Protein AF-C0NQ07-F1 (afdb_monomer_lite)

Structure (mmCIF, N/CA/C/O backbone):
data_AF-C0NQ07-F1
#
_entry.id   AF-C0NQ07-F1
#
loop_
_atom_site.group_PDB
_atom_site.id
_atom_site.type_symbol
_atom_site.label_atom_id
_atom_site.label_alt_id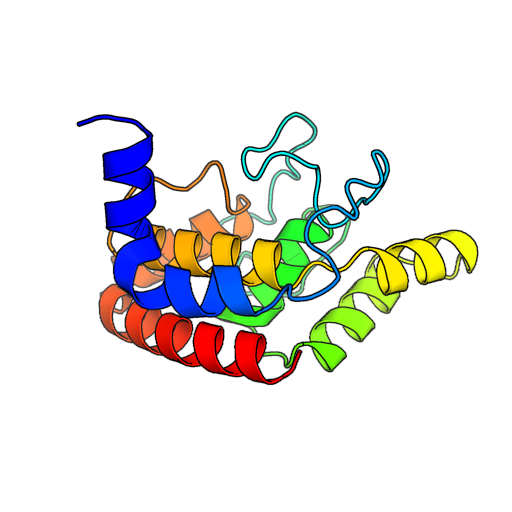
_atom_site.label_comp_id
_atom_site.label_asym_id
_atom_site.label_entity_id
_atom_site.label_seq_id
_atom_site.pdbx_PDB_ins_code
_atom_site.Cartn_x
_atom_site.Cartn_y
_atom_site.Cartn_z
_atom_site.occupancy
_atom_site.B_iso_or_equiv
_atom_site.auth_seq_id
_atom_site.auth_comp_id
_atom_site.auth_asym_id
_atom_site.auth_atom_id
_atom_site.pdbx_PDB_model_num
ATOM 1 N N . MET A 1 1 ? -29.025 13.213 -6.278 1.00 49.84 1 MET A N 1
ATOM 2 C CA . MET A 1 1 ? -27.720 13.885 -6.119 1.00 49.84 1 MET A CA 1
ATOM 3 C C . MET A 1 1 ? -26.945 13.620 -7.400 1.00 49.84 1 MET A C 1
ATOM 5 O O . MET A 1 1 ? -26.936 12.466 -7.817 1.00 49.84 1 MET A O 1
ATOM 9 N N . SER A 1 2 ? -26.457 14.648 -8.099 1.00 62.09 2 SER A N 1
ATOM 10 C CA . SER A 1 2 ? -25.753 14.452 -9.377 1.00 62.09 2 SER A CA 1
ATOM 11 C C . SER A 1 2 ? -24.391 13.778 -9.153 1.00 62.09 2 SER A C 1
ATOM 13 O O . SER A 1 2 ? -23.880 13.781 -8.034 1.00 62.09 2 SER A O 1
ATOM 15 N N . PHE A 1 3 ? -23.792 13.201 -10.202 1.00 47.41 3 PHE A N 1
ATOM 16 C CA . PHE A 1 3 ? -22.423 12.667 -10.134 1.00 47.41 3 PHE A CA 1
ATOM 17 C C . PHE A 1 3 ? -21.441 13.719 -9.605 1.00 47.41 3 PHE A C 1
ATOM 19 O O . PHE A 1 3 ? -20.621 13.414 -8.749 1.00 47.41 3 PHE A O 1
ATOM 26 N N . VAL A 1 4 ? -21.583 14.969 -10.061 1.00 49.00 4 VAL A N 1
ATOM 27 C CA . VAL A 1 4 ? -20.755 16.095 -9.615 1.00 49.00 4 VAL A CA 1
ATOM 28 C C . VAL A 1 4 ? -20.974 16.377 -8.132 1.00 49.00 4 VAL A C 1
ATOM 30 O O . VAL A 1 4 ? -20.005 16.563 -7.411 1.00 49.00 4 VAL A O 1
ATOM 33 N N . ASP A 1 5 ? -22.215 16.335 -7.645 1.00 52.00 5 ASP A N 1
ATOM 34 C CA . ASP A 1 5 ? -22.492 16.544 -6.220 1.00 52.00 5 ASP A CA 1
ATOM 35 C C . ASP A 1 5 ? -21.897 15.425 -5.355 1.00 52.00 5 ASP A C 1
ATOM 37 O O . ASP A 1 5 ? -21.324 15.710 -4.313 1.00 52.00 5 ASP A O 1
ATOM 41 N N . GLN A 1 6 ? -21.988 14.159 -5.780 1.00 55.75 6 GLN A N 1
ATOM 42 C CA . GLN A 1 6 ? -21.359 13.036 -5.066 1.00 55.75 6 GLN A CA 1
ATOM 43 C C . GLN A 1 6 ? -19.828 13.104 -5.114 1.00 55.75 6 GLN A C 1
ATOM 45 O O . GLN A 1 6 ? -19.159 12.781 -4.133 1.00 55.75 6 GLN A O 1
ATOM 50 N N . PHE A 1 7 ? -19.276 13.529 -6.250 1.00 54.72 7 PHE A N 1
ATOM 51 C CA . PHE A 1 7 ? -17.847 13.726 -6.451 1.00 54.72 7 PHE A CA 1
ATOM 52 C C . PHE A 1 7 ? -17.316 14.851 -5.551 1.00 54.72 7 PHE A C 1
ATOM 54 O O . PHE A 1 7 ? -16.393 14.637 -4.771 1.00 54.72 7 PHE A O 1
ATOM 61 N N . MET A 1 8 ? -17.955 16.023 -5.576 1.00 61.88 8 MET A N 1
ATOM 62 C CA . MET A 1 8 ? -17.579 17.171 -4.748 1.00 61.88 8 MET A CA 1
ATOM 63 C C . MET A 1 8 ? -17.858 16.934 -3.260 1.00 61.88 8 MET A C 1
ATOM 65 O O . MET A 1 8 ? -17.096 17.409 -2.425 1.00 61.88 8 MET A O 1
ATOM 69 N N . ALA A 1 9 ? -18.912 16.191 -2.904 1.00 61.22 9 ALA A N 1
ATOM 70 C CA . ALA A 1 9 ? -19.184 15.824 -1.513 1.00 61.22 9 ALA A CA 1
ATOM 71 C C . ALA A 1 9 ? -18.118 14.881 -0.944 1.00 61.22 9 ALA A C 1
ATOM 73 O O . ALA A 1 9 ? -17.776 14.998 0.229 1.00 61.22 9 ALA A O 1
ATOM 74 N N . SER A 1 10 ? -17.591 13.975 -1.770 1.00 60.81 10 SER A N 1
ATOM 75 C CA . SER A 1 10 ? -16.511 13.074 -1.374 1.00 60.81 10 SER A CA 1
ATOM 76 C C . SER A 1 10 ? -15.205 13.842 -1.226 1.00 60.81 10 SER A C 1
ATOM 78 O O . SER A 1 10 ? -14.686 13.933 -0.120 1.00 60.81 10 SER A O 1
ATOM 80 N N . TYR A 1 11 ? -14.717 14.500 -2.279 1.00 66.88 11 TYR A N 1
ATOM 81 C CA . TYR A 1 11 ? -13.394 15.126 -2.244 1.00 66.88 11 TYR A CA 1
ATOM 82 C C . TYR A 1 11 ? -13.364 16.515 -1.604 1.00 66.88 11 TYR A C 1
ATOM 84 O O . TYR A 1 11 ? -12.280 17.052 -1.455 1.00 66.88 11 TYR A O 1
ATOM 92 N N . GLY A 1 12 ? -14.491 17.130 -1.232 1.00 61.41 12 GLY A N 1
ATOM 93 C CA . GLY A 1 12 ? -14.618 18.581 -1.011 1.00 61.41 12 GLY A CA 1
ATOM 94 C C . GLY A 1 12 ? -13.482 19.282 -0.250 1.00 61.41 12 GLY A C 1
ATOM 95 O O . GLY A 1 12 ? -13.062 20.358 -0.669 1.00 61.41 12 GLY A O 1
ATOM 96 N N . ARG A 1 13 ? -12.936 18.678 0.819 1.00 64.75 13 ARG A N 1
ATOM 97 C CA . ARG A 1 13 ? -11.766 19.224 1.542 1.00 64.75 13 ARG A CA 1
ATOM 98 C C . ARG A 1 13 ? -10.425 18.949 0.861 1.00 64.75 13 ARG A C 1
ATOM 100 O O . ARG A 1 13 ? -9.560 19.815 0.860 1.00 64.75 13 ARG A O 1
ATOM 107 N N . ALA A 1 14 ? -10.244 17.765 0.289 1.00 68.19 14 ALA A N 1
ATOM 108 C CA . ALA A 1 14 ? -9.026 17.410 -0.426 1.00 68.19 14 ALA A CA 1
ATOM 109 C C . ALA A 1 14 ? -8.988 17.956 -1.855 1.00 68.19 14 ALA A C 1
ATOM 111 O O . ALA A 1 14 ? -7.908 18.046 -2.420 1.00 68.19 14 ALA A O 1
ATOM 112 N N . TRP A 1 15 ? -10.123 18.343 -2.445 1.00 68.38 15 TRP A N 1
ATOM 113 C CA . TRP A 1 15 ? -10.218 18.676 -3.863 1.00 68.38 15 TRP A CA 1
ATOM 114 C C . TRP A 1 15 ? -9.288 19.818 -4.240 1.00 68.38 15 TRP A C 1
ATOM 116 O O . TRP A 1 15 ? -8.593 19.689 -5.232 1.00 68.38 15 TRP A O 1
ATOM 126 N N . SER A 1 16 ? -9.197 20.881 -3.434 1.00 65.56 16 SER A N 1
ATOM 127 C CA . SER A 1 16 ? -8.264 21.983 -3.701 1.00 65.56 16 SER A CA 1
ATOM 128 C C . SER A 1 16 ? -6.804 21.529 -3.714 1.00 65.56 16 SER A C 1
ATOM 130 O O . SER A 1 16 ? -6.025 22.010 -4.533 1.00 65.56 16 SER A O 1
ATOM 132 N N . HIS A 1 17 ? -6.440 20.585 -2.842 1.00 64.88 17 HIS A N 1
ATOM 133 C CA . HIS A 1 17 ? -5.096 20.012 -2.788 1.00 64.88 17 HIS A CA 1
ATOM 134 C C . HIS A 1 17 ? -4.857 19.042 -3.951 1.00 64.88 17 HIS A C 1
ATOM 136 O O . HIS A 1 17 ? -3.831 19.117 -4.611 1.00 64.88 17 HIS A O 1
ATOM 142 N N . ILE A 1 18 ? -5.829 18.181 -4.257 1.00 65.19 18 ILE A N 1
ATOM 143 C CA . ILE A 1 18 ? -5.775 17.211 -5.356 1.00 65.19 18 ILE A CA 1
ATOM 144 C C . ILE A 1 18 ? -5.728 17.934 -6.709 1.00 65.19 18 ILE A C 1
ATOM 146 O O . ILE A 1 18 ? -4.949 17.558 -7.577 1.00 65.19 18 ILE A O 1
ATOM 150 N N . SER A 1 19 ? -6.540 18.975 -6.905 1.00 63.03 19 SER A N 1
ATOM 151 C CA . SER A 1 19 ? -6.596 19.732 -8.157 1.00 63.03 19 SER A CA 1
ATOM 152 C C . SER A 1 19 ? -5.378 20.627 -8.370 1.00 63.03 19 SER A C 1
ATOM 154 O O . SER A 1 19 ? -5.070 20.927 -9.516 1.00 63.03 19 SER A O 1
ATOM 156 N N . GLY A 1 20 ? -4.725 21.071 -7.289 1.00 57.03 20 GLY A N 1
ATOM 157 C CA . GLY A 1 20 ? -3.513 21.898 -7.341 1.00 57.03 20 GLY A CA 1
ATOM 158 C C . GLY A 1 20 ? -2.204 21.103 -7.366 1.00 57.03 20 GLY A C 1
ATOM 159 O O . GLY A 1 20 ? -1.168 21.661 -7.695 1.00 57.03 20 GLY A O 1
ATOM 160 N N . ALA A 1 21 ? -2.232 19.805 -7.046 1.00 58.53 21 ALA A N 1
ATOM 161 C CA . ALA A 1 21 ? -1.035 18.959 -7.063 1.00 58.53 21 ALA A CA 1
ATOM 162 C C . ALA A 1 21 ? -0.505 18.681 -8.485 1.00 58.53 21 ALA A C 1
ATOM 164 O O . ALA A 1 21 ? 0.639 18.271 -8.642 1.00 58.53 21 ALA A O 1
ATOM 165 N N . ASP A 1 22 ? -1.315 18.925 -9.522 1.00 53.78 22 ASP A N 1
ATOM 166 C CA . ASP A 1 22 ? -0.946 18.738 -10.928 1.00 53.78 22 ASP A CA 1
ATOM 167 C C . ASP A 1 22 ? -0.970 20.073 -11.698 1.00 53.78 22 ASP A C 1
ATOM 169 O O . ASP A 1 22 ? -1.694 20.234 -12.680 1.00 53.78 22 ASP A O 1
ATOM 173 N N . ASP A 1 23 ? -0.110 21.025 -11.324 1.00 48.31 23 ASP A N 1
ATOM 174 C CA . ASP A 1 23 ? 0.113 22.231 -12.141 1.00 48.31 23 ASP A CA 1
ATOM 175 C C . ASP A 1 23 ? 0.806 21.917 -13.492 1.00 48.31 23 ASP A C 1
ATOM 177 O O . ASP A 1 23 ? 0.900 22.793 -14.354 1.00 48.31 23 ASP A O 1
ATOM 181 N N . GLN A 1 24 ? 1.266 20.672 -13.733 1.00 44.97 24 GLN A N 1
ATOM 182 C CA . GLN A 1 24 ? 1.920 20.264 -14.995 1.00 44.97 24 GLN A CA 1
ATOM 183 C C . GLN A 1 24 ? 1.650 18.822 -15.497 1.00 44.97 24 GLN A C 1
ATOM 185 O O . GLN A 1 24 ? 2.177 18.460 -16.548 1.00 44.97 24 GLN A O 1
ATOM 190 N N . ASN A 1 25 ? 0.828 17.995 -14.831 1.00 45.59 25 ASN A N 1
ATOM 191 C CA . ASN A 1 25 ? 0.709 16.554 -15.159 1.00 45.59 25 ASN A CA 1
ATOM 192 C C . ASN A 1 25 ? -0.716 16.020 -15.396 1.00 45.59 25 ASN A C 1
ATOM 194 O O . ASN A 1 25 ? -0.895 14.817 -15.607 1.00 45.59 25 ASN A O 1
ATOM 198 N N . SER A 1 26 ? -1.707 16.910 -15.491 1.00 35.72 26 SER A N 1
ATOM 199 C CA . SER A 1 26 ? -3.147 16.604 -15.580 1.00 35.72 26 SER A CA 1
ATOM 200 C C . SER A 1 26 ? -3.589 15.679 -16.729 1.00 35.72 26 SER A C 1
ATOM 202 O O . SER A 1 26 ? -4.740 15.247 -16.758 1.00 35.72 26 SER A O 1
ATOM 204 N N . MET A 1 27 ? -2.702 15.318 -17.662 1.00 33.38 27 MET A N 1
ATOM 205 C CA . MET A 1 27 ? -2.952 14.292 -18.674 1.00 33.38 27 MET A CA 1
ATOM 206 C C . MET A 1 27 ? -1.680 13.571 -19.153 1.00 33.38 27 MET A C 1
ATOM 208 O O . MET A 1 27 ? -1.505 13.383 -20.358 1.00 33.38 27 MET A O 1
ATOM 212 N N . ARG A 1 28 ? -0.873 12.973 -18.266 1.00 37.50 28 ARG A N 1
ATOM 213 C CA . ARG A 1 28 ? -0.280 11.673 -18.656 1.00 37.50 28 ARG A CA 1
ATOM 214 C C . ARG A 1 28 ? -1.366 10.592 -18.605 1.00 37.50 28 ARG A C 1
ATOM 216 O O . ARG A 1 28 ? -1.233 9.571 -17.945 1.00 37.50 28 ARG A O 1
ATOM 223 N N . ARG A 1 29 ? -2.430 10.787 -19.400 1.00 41.38 29 ARG A N 1
ATOM 224 C CA . ARG A 1 29 ? -3.137 9.677 -20.043 1.00 41.38 29 ARG A CA 1
ATOM 225 C C . ARG A 1 29 ? -2.155 9.082 -21.045 1.00 41.38 29 ARG A C 1
ATOM 227 O O . ARG A 1 29 ? -2.333 9.229 -22.248 1.00 41.38 29 ARG A O 1
ATOM 234 N N . ILE A 1 30 ? -1.083 8.467 -20.559 1.00 39.97 30 ILE A N 1
ATOM 235 C CA . ILE A 1 30 ? -0.442 7.438 -21.355 1.00 39.97 30 ILE A CA 1
ATOM 236 C C . ILE A 1 30 ? -1.495 6.329 -21.344 1.00 39.97 30 ILE A C 1
ATOM 238 O O . ILE A 1 30 ? -1.845 5.868 -20.254 1.00 39.97 30 ILE A O 1
ATOM 242 N N . PRO A 1 31 ? -2.070 5.941 -22.496 1.00 42.72 31 PRO A N 1
ATOM 243 C CA . PRO A 1 31 ? -3.049 4.853 -22.564 1.00 42.72 31 PRO A CA 1
ATOM 244 C C . PRO A 1 31 ? -2.527 3.534 -21.961 1.00 42.72 31 PRO A C 1
ATOM 246 O O . PRO A 1 31 ? -3.297 2.602 -21.767 1.00 42.72 31 PRO A O 1
ATOM 249 N N . GLU A 1 32 ? -1.229 3.493 -21.653 1.00 49.06 32 GLU A N 1
ATOM 250 C CA . GLU A 1 32 ? -0.411 2.348 -21.281 1.00 49.06 32 GLU A CA 1
ATOM 251 C C . GLU A 1 32 ? 0.231 2.494 -19.880 1.00 49.06 32 GLU A C 1
ATOM 253 O O . GLU A 1 32 ? 1.149 1.748 -19.562 1.00 49.06 32 GLU A O 1
ATOM 258 N N . SER A 1 33 ? -0.191 3.441 -19.021 1.00 51.81 33 SER A N 1
ATOM 259 C CA . SER A 1 33 ? 0.306 3.438 -17.629 1.00 51.81 33 SER A CA 1
ATOM 260 C C . SER A 1 33 ? -0.333 2.294 -16.843 1.00 51.81 33 SER A C 1
ATOM 262 O O . SER A 1 33 ? -1.496 2.378 -16.439 1.00 51.81 33 SER A O 1
ATOM 264 N N . ASP A 1 34 ? 0.455 1.255 -16.567 1.00 53.97 34 ASP A N 1
ATOM 265 C CA . ASP A 1 34 ? 0.054 0.116 -15.729 1.00 53.97 34 ASP A CA 1
ATOM 266 C C . ASP A 1 34 ? -0.299 0.527 -14.287 1.00 53.97 34 ASP A C 1
ATOM 268 O O . ASP A 1 34 ? -0.985 -0.206 -13.570 1.00 53.97 34 ASP A O 1
ATOM 272 N N . ILE A 1 35 ? 0.149 1.709 -13.843 1.00 59.41 35 ILE A N 1
ATOM 273 C CA . ILE A 1 35 ? -0.088 2.193 -12.478 1.00 59.41 35 ILE A CA 1
ATOM 274 C C . ILE A 1 35 ? -1.431 2.899 -12.356 1.00 59.41 35 ILE A C 1
ATOM 276 O O . ILE A 1 35 ? -2.125 2.691 -11.366 1.00 59.41 35 ILE A O 1
ATOM 280 N N . PHE A 1 36 ? -1.837 3.713 -13.328 1.00 58.56 36 PHE A N 1
ATOM 281 C CA . PHE A 1 36 ? -3.109 4.433 -13.263 1.00 58.56 36 PHE A CA 1
ATOM 282 C C . PHE A 1 36 ? -3.805 4.404 -14.623 1.00 58.56 36 PHE A C 1
ATOM 284 O O . PHE A 1 36 ? -3.561 5.289 -15.447 1.00 58.56 36 PHE A O 1
ATOM 291 N N . PRO A 1 37 ? -4.708 3.433 -14.871 1.00 48.66 37 PRO A N 1
ATOM 292 C CA . PRO A 1 37 ? -5.576 3.518 -16.034 1.00 48.66 37 PRO A CA 1
ATOM 293 C C . PRO A 1 37 ? -6.386 4.818 -15.955 1.00 48.66 37 PRO A C 1
ATOM 295 O O . PRO A 1 37 ? -6.772 5.260 -14.872 1.00 48.66 37 PRO A O 1
ATOM 298 N N . ALA A 1 38 ? -6.680 5.428 -17.108 1.00 45.28 38 ALA A N 1
ATOM 299 C CA . ALA A 1 38 ? -7.340 6.738 -17.227 1.00 45.28 38 ALA A CA 1
ATOM 300 C C . ALA A 1 38 ? -8.726 6.845 -16.545 1.00 45.28 38 ALA A C 1
ATOM 302 O O . ALA A 1 38 ? -9.344 7.910 -16.554 1.00 45.28 38 ALA A O 1
ATOM 303 N N . THR A 1 39 ? -9.227 5.746 -15.982 1.00 46.47 39 THR A N 1
ATOM 304 C CA . THR A 1 39 ? -10.474 5.660 -15.232 1.00 46.47 39 THR A CA 1
ATOM 305 C C . THR A 1 39 ? -10.154 5.161 -13.819 1.00 46.47 39 THR A C 1
ATOM 307 O O . THR A 1 39 ? -9.623 4.067 -13.663 1.00 46.47 39 THR A O 1
ATOM 310 N N . ILE A 1 40 ? -10.505 5.945 -12.787 1.00 49.25 40 ILE A N 1
ATOM 311 C CA . ILE A 1 40 ? -10.392 5.552 -11.359 1.00 49.25 40 ILE A CA 1
ATOM 312 C C . ILE A 1 40 ? -11.186 4.260 -11.080 1.00 49.25 40 ILE A C 1
ATOM 314 O O . ILE A 1 40 ? -10.862 3.477 -10.191 1.00 49.25 40 ILE A O 1
ATOM 318 N N . ILE A 1 41 ? -12.219 4.014 -11.887 1.00 45.66 41 ILE A N 1
ATOM 319 C CA . ILE A 1 41 ? -12.999 2.781 -11.897 1.00 45.66 41 ILE A CA 1
ATOM 320 C C . ILE A 1 41 ? -12.241 1.729 -12.705 1.00 45.66 41 ILE A C 1
ATOM 322 O O . ILE A 1 41 ? -11.985 1.918 -13.897 1.00 45.66 41 ILE A O 1
ATOM 326 N N . ARG A 1 42 ? -11.940 0.594 -12.066 1.00 49.47 42 ARG A N 1
ATOM 327 C CA . ARG A 1 42 ? -11.360 -0.571 -12.740 1.00 49.47 42 ARG A CA 1
ATOM 328 C C . ARG A 1 42 ? -12.196 -0.992 -13.944 1.00 49.47 42 ARG A C 1
ATOM 330 O O . ARG A 1 42 ? -13.339 -1.421 -13.796 1.00 49.47 42 ARG A O 1
ATOM 337 N N . LEU A 1 43 ? -11.574 -0.980 -15.113 1.00 39.09 43 LEU A N 1
ATOM 338 C CA . LEU A 1 43 ? -12.009 -1.754 -16.267 1.00 39.09 43 LEU A CA 1
ATOM 339 C C . LEU A 1 43 ? -10.955 -2.849 -16.494 1.00 39.09 43 LEU A C 1
ATOM 341 O O . LEU A 1 43 ? -9.868 -2.551 -16.970 1.00 39.09 43 LEU A O 1
ATOM 345 N N . GLY A 1 44 ? -11.267 -4.103 -16.143 1.00 37.84 44 GLY A N 1
ATOM 346 C CA . GLY A 1 44 ? -10.426 -5.272 -16.454 1.00 37.84 44 GLY A CA 1
ATOM 347 C C . GLY A 1 44 ? -9.425 -5.708 -15.367 1.00 37.84 44 GLY A C 1
ATOM 348 O O . GLY A 1 44 ? -8.943 -4.904 -14.576 1.00 37.84 44 GLY A O 1
ATOM 349 N N . THR A 1 45 ? -9.186 -7.028 -15.314 1.00 48.12 45 THR A N 1
ATOM 350 C CA . THR A 1 45 ? -8.189 -7.770 -14.502 1.00 48.12 45 THR A CA 1
ATOM 351 C C . THR A 1 45 ? -7.986 -7.278 -13.067 1.00 48.12 45 THR A C 1
ATOM 353 O O . THR A 1 45 ? -6.921 -6.802 -12.674 1.00 48.12 45 THR A O 1
ATOM 356 N N . THR A 1 46 ? -9.012 -7.436 -12.233 1.00 53.38 46 THR A N 1
ATOM 357 C CA . THR A 1 46 ? -8.833 -7.350 -10.782 1.00 53.38 46 THR A CA 1
ATOM 358 C C . THR A 1 46 ? -7.995 -8.538 -10.326 1.00 53.38 46 THR A C 1
ATOM 360 O O . THR A 1 46 ? -8.448 -9.675 -10.449 1.00 53.38 46 THR A O 1
ATOM 363 N N . ALA A 1 47 ? -6.805 -8.284 -9.783 1.00 68.25 47 ALA A N 1
ATOM 364 C CA . ALA A 1 47 ? -6.114 -9.288 -8.985 1.00 68.25 47 ALA A CA 1
ATOM 365 C C . ALA A 1 47 ? -7.074 -9.780 -7.887 1.00 68.25 47 ALA A C 1
ATOM 367 O O . ALA A 1 47 ? -7.871 -8.983 -7.391 1.00 68.25 47 ALA A O 1
ATOM 368 N N . GLU A 1 48 ? -7.061 -11.069 -7.548 1.00 79.69 48 GLU A N 1
ATOM 369 C CA . GLU A 1 48 ? -8.043 -11.663 -6.619 1.00 79.69 48 GLU A CA 1
ATOM 370 C C . GLU A 1 48 ? -7.872 -11.164 -5.176 1.00 79.69 48 GLU A C 1
ATOM 372 O O . GLU A 1 48 ? -8.800 -11.227 -4.367 1.00 79.69 48 GLU A O 1
ATOM 377 N N . GLY A 1 49 ? -6.704 -10.595 -4.871 1.00 86.06 49 GLY A N 1
ATOM 378 C CA . GLY A 1 49 ? -6.281 -10.285 -3.518 1.00 86.06 49 GLY A CA 1
ATOM 379 C C . GLY A 1 49 ? -5.748 -11.527 -2.803 1.00 86.06 49 GLY A C 1
ATOM 380 O O . GLY A 1 49 ? -5.962 -12.659 -3.231 1.00 86.06 49 GLY A O 1
ATOM 381 N N . PRO A 1 50 ? -5.039 -11.339 -1.685 1.00 91.50 50 PRO A N 1
ATOM 382 C CA . PRO A 1 50 ? -4.474 -12.442 -0.910 1.00 91.50 50 PRO A CA 1
ATOM 383 C C . PRO A 1 50 ? -5.506 -13.124 0.015 1.00 91.50 50 PRO A C 1
ATOM 385 O O . PRO A 1 50 ? -5.183 -14.127 0.654 1.00 91.50 50 PRO A O 1
ATOM 388 N N . GLY A 1 51 ? -6.719 -12.566 0.116 1.00 91.94 51 GLY A N 1
ATOM 389 C CA . GLY A 1 51 ? -7.755 -12.940 1.077 1.00 91.94 51 GLY A CA 1
ATOM 390 C C . GLY A 1 51 ? -7.567 -12.315 2.465 1.00 91.94 51 GLY A C 1
ATOM 391 O O . GLY A 1 51 ? -6.474 -11.876 2.833 1.00 91.94 51 GLY A O 1
ATOM 392 N N . VAL A 1 52 ? -8.643 -12.320 3.259 1.00 92.94 52 VAL A N 1
ATOM 393 C CA . VAL A 1 52 ? -8.742 -11.664 4.581 1.00 92.94 52 VAL A CA 1
ATOM 394 C C . VAL A 1 52 ? -7.625 -12.081 5.545 1.00 92.94 52 VAL A C 1
ATOM 396 O O . VAL A 1 52 ? -7.058 -11.240 6.232 1.00 92.94 52 VAL A O 1
ATOM 399 N N . GLU A 1 53 ? -7.239 -13.358 5.568 1.00 93.50 53 GLU A N 1
ATOM 400 C CA . GLU A 1 53 ? -6.198 -13.864 6.480 1.00 93.50 53 GLU A CA 1
ATOM 401 C C . GLU A 1 53 ? -4.792 -13.330 6.163 1.00 93.50 53 GLU A C 1
ATOM 403 O O . GLU A 1 53 ? -3.911 -13.324 7.022 1.00 93.50 53 GLU A O 1
ATOM 408 N N . LYS A 1 54 ? -4.564 -12.889 4.921 1.00 93.75 54 LYS A N 1
ATOM 409 C CA . LYS A 1 54 ? -3.250 -12.477 4.410 1.00 93.75 54 LYS A CA 1
ATOM 410 C C . LYS A 1 54 ? -3.221 -11.022 3.942 1.00 93.75 54 LYS A C 1
ATOM 412 O O . LYS A 1 54 ? -2.174 -10.552 3.500 1.00 93.75 54 LYS A O 1
ATOM 417 N N . CYS A 1 55 ? -4.327 -10.284 4.059 1.00 93.94 55 CYS A N 1
ATOM 418 C CA . CYS A 1 55 ? -4.451 -8.932 3.509 1.00 93.94 55 CYS A CA 1
ATOM 419 C C . CYS A 1 55 ? -3.516 -7.908 4.172 1.00 93.94 55 CYS A C 1
ATOM 421 O O .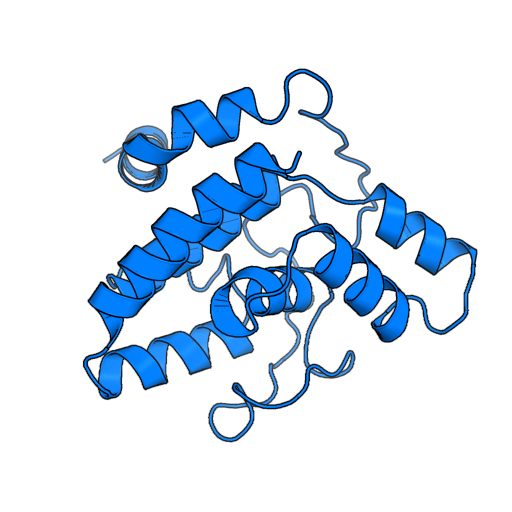 CYS A 1 55 ? -3.122 -6.943 3.520 1.00 93.94 55 CYS A O 1
ATOM 423 N N . ARG A 1 56 ? -3.100 -8.155 5.423 1.00 93.44 56 ARG A N 1
ATOM 424 C CA . ARG A 1 56 ? -2.090 -7.366 6.155 1.00 93.44 56 ARG A CA 1
ATOM 425 C C . ARG A 1 56 ? -0.641 -7.837 5.923 1.00 93.44 56 ARG A C 1
ATOM 427 O O . ARG A 1 56 ? 0.292 -7.208 6.413 1.00 93.44 56 ARG A O 1
ATOM 434 N N . GLY A 1 57 ? -0.445 -8.954 5.220 1.00 92.69 57 GLY A N 1
ATOM 435 C CA . GLY A 1 57 ? 0.873 -9.527 4.935 1.00 92.69 57 GLY A CA 1
ATOM 436 C C . GLY A 1 57 ? 1.584 -8.854 3.760 1.00 92.69 57 GLY A C 1
ATOM 437 O O . GLY A 1 57 ? 1.087 -7.886 3.185 1.00 92.69 57 GLY A O 1
ATOM 438 N N . SER A 1 58 ? 2.735 -9.404 3.369 1.00 92.94 58 SER A N 1
ATOM 439 C CA . SER A 1 58 ? 3.523 -8.906 2.236 1.00 92.94 58 SER A CA 1
ATOM 440 C C . SER A 1 58 ? 2.712 -8.845 0.934 1.00 92.94 58 SER A C 1
ATOM 442 O O . SER A 1 58 ? 1.818 -9.662 0.690 1.00 92.94 58 SER A O 1
ATOM 444 N N . ILE A 1 59 ? 3.035 -7.861 0.096 1.00 93.06 59 ILE A N 1
ATOM 445 C CA . ILE A 1 59 ? 2.473 -7.716 -1.252 1.00 93.06 59 ILE A CA 1
ATOM 446 C C . ILE A 1 59 ? 3.100 -8.754 -2.174 1.00 93.06 59 ILE A C 1
ATOM 448 O O . ILE A 1 59 ? 4.297 -9.027 -2.068 1.00 93.06 59 ILE A O 1
ATOM 452 N N . HIS A 1 60 ? 2.299 -9.314 -3.081 1.00 90.75 60 HIS A N 1
ATOM 453 C CA . HIS A 1 60 ? 2.798 -10.229 -4.099 1.00 90.75 60 HIS A CA 1
ATOM 454 C C . HIS A 1 60 ? 2.165 -9.930 -5.470 1.00 90.75 60 HIS A C 1
ATOM 456 O O . HIS A 1 60 ? 0.935 -9.883 -5.558 1.00 90.75 60 HIS A O 1
ATOM 462 N N . PRO A 1 61 ? 2.955 -9.801 -6.556 1.00 87.75 61 PRO A N 1
ATOM 463 C CA . PRO A 1 61 ? 2.434 -9.482 -7.892 1.00 87.75 61 PRO A CA 1
ATOM 464 C C . PRO A 1 61 ? 1.396 -10.468 -8.451 1.00 87.75 61 PRO A C 1
ATOM 466 O O . PRO A 1 61 ? 0.623 -10.123 -9.336 1.00 87.75 61 PRO A O 1
ATOM 469 N N . SER A 1 62 ? 1.350 -11.707 -7.947 1.00 87.06 62 SER A N 1
ATOM 470 C CA . SER A 1 62 ? 0.333 -12.688 -8.364 1.00 87.06 62 SER A CA 1
ATOM 471 C C . SER A 1 62 ? -1.050 -12.451 -7.746 1.00 87.06 62 SER A C 1
ATOM 473 O O . SER A 1 62 ? -2.022 -13.044 -8.204 1.00 87.06 62 SER A O 1
ATOM 475 N N . THR A 1 63 ? -1.145 -11.661 -6.674 1.00 88.81 63 THR A N 1
ATOM 476 C CA . THR A 1 63 ? -2.396 -11.408 -5.932 1.00 88.81 63 THR A CA 1
ATOM 477 C C . THR A 1 63 ? -2.789 -9.943 -5.899 1.00 88.81 63 THR A C 1
ATOM 479 O O . THR A 1 63 ? -3.939 -9.631 -5.599 1.00 88.81 63 THR A O 1
ATOM 482 N N . ASP A 1 64 ? -1.856 -9.050 -6.208 1.00 88.69 64 ASP A N 1
ATOM 483 C CA . ASP A 1 64 ? -2.019 -7.608 -6.165 1.00 88.69 64 ASP A CA 1
ATOM 484 C C . ASP A 1 64 ? -1.582 -7.031 -7.511 1.00 88.69 64 ASP A C 1
ATOM 486 O O . ASP A 1 64 ? -0.567 -7.448 -8.065 1.00 88.69 64 ASP A O 1
ATOM 490 N N . ASN A 1 65 ? -2.340 -6.075 -8.050 1.00 86.75 65 ASN A N 1
ATOM 491 C CA . ASN A 1 65 ? -1.828 -5.265 -9.151 1.00 86.75 65 ASN A CA 1
ATOM 492 C C . ASN A 1 65 ? -1.012 -4.092 -8.586 1.00 86.75 65 ASN A C 1
ATOM 494 O O . ASN A 1 65 ? -1.183 -3.692 -7.430 1.00 86.75 65 ASN A O 1
ATOM 498 N N . ILE A 1 66 ? -0.139 -3.521 -9.413 1.00 88.00 66 ILE A N 1
ATOM 499 C CA . ILE A 1 66 ? 0.773 -2.449 -9.000 1.00 88.00 66 ILE A CA 1
ATOM 500 C C . ILE A 1 66 ? 0.041 -1.215 -8.459 1.00 88.00 66 ILE A C 1
ATOM 502 O O . ILE A 1 66 ? 0.462 -0.624 -7.467 1.00 88.00 66 ILE A O 1
ATOM 506 N N . SER A 1 67 ? -1.102 -0.873 -9.053 1.00 86.62 67 SER A N 1
ATOM 507 C CA . SER A 1 67 ? -1.938 0.247 -8.628 1.00 86.62 67 SER A CA 1
ATOM 508 C C . SER A 1 67 ? -2.458 0.055 -7.197 1.00 86.62 67 SER A C 1
ATOM 510 O O . SER A 1 67 ? -2.459 0.980 -6.388 1.00 86.62 67 SER A O 1
ATOM 512 N N . ASP A 1 68 ? -2.917 -1.147 -6.855 1.00 88.50 68 ASP A N 1
ATOM 513 C CA . ASP A 1 68 ? -3.403 -1.496 -5.518 1.00 88.50 68 ASP A CA 1
ATOM 514 C C . ASP A 1 68 ? -2.298 -1.610 -4.499 1.00 88.50 68 ASP A C 1
ATOM 516 O O . ASP A 1 68 ? -2.463 -1.163 -3.365 1.00 88.50 68 ASP A O 1
ATOM 520 N N . ALA A 1 69 ? -1.174 -2.182 -4.916 1.00 91.31 69 ALA A N 1
ATOM 521 C CA . ALA A 1 69 ? 0.022 -2.232 -4.105 1.00 91.31 69 ALA A CA 1
ATOM 522 C C . ALA A 1 69 ? 0.463 -0.821 -3.712 1.00 91.31 69 ALA A C 1
ATOM 524 O O . ALA A 1 69 ? 0.657 -0.569 -2.527 1.00 91.31 69 ALA A O 1
ATOM 525 N N . ALA A 1 70 ? 0.528 0.113 -4.666 1.00 91.50 70 ALA A N 1
ATOM 526 C CA . ALA A 1 70 ? 0.889 1.501 -4.400 1.00 91.50 70 ALA A CA 1
ATOM 527 C C . ALA A 1 70 ? -0.046 2.152 -3.370 1.00 91.50 70 ALA A C 1
ATOM 529 O O . ALA A 1 70 ? 0.424 2.715 -2.382 1.00 91.50 70 ALA A O 1
ATOM 530 N N . VAL A 1 71 ? -1.367 2.024 -3.550 1.00 92.12 71 VAL A N 1
ATOM 531 C CA . VAL A 1 71 ? -2.336 2.591 -2.599 1.00 92.12 71 VAL A CA 1
ATOM 532 C C . VAL A 1 71 ? -2.200 1.938 -1.225 1.00 92.12 71 VAL A C 1
ATOM 534 O O . VAL A 1 71 ? -2.123 2.655 -0.237 1.00 92.12 71 VAL A O 1
ATOM 537 N N . TYR A 1 72 ? -2.096 0.609 -1.141 1.00 94.88 72 TYR A N 1
ATOM 538 C CA . TYR A 1 72 ? -1.926 -0.092 0.136 1.00 94.88 72 TYR A CA 1
ATOM 539 C C . TYR A 1 72 ? -0.636 0.316 0.861 1.00 94.88 72 TYR A C 1
ATOM 541 O O . TYR A 1 72 ? -0.647 0.528 2.075 1.00 94.88 72 TYR A O 1
ATOM 549 N N . LEU A 1 73 ? 0.479 0.419 0.130 1.00 95.06 73 LEU A N 1
ATOM 550 C CA . LEU A 1 73 ? 1.774 0.815 0.682 1.00 95.06 73 LEU A CA 1
ATOM 551 C C . LEU A 1 73 ? 1.720 2.229 1.258 1.00 95.06 73 LEU A C 1
ATOM 553 O O . LEU A 1 73 ? 2.225 2.466 2.355 1.00 95.06 73 LEU A O 1
ATOM 557 N N . LEU A 1 74 ? 1.067 3.146 0.545 1.00 93.88 74 LEU A N 1
ATOM 558 C CA . LEU A 1 74 ? 0.880 4.516 0.999 1.00 93.88 74 LEU A CA 1
ATOM 559 C C . LEU A 1 74 ? -0.079 4.591 2.185 1.00 93.88 74 LEU A C 1
ATOM 561 O O . LEU A 1 74 ? 0.212 5.313 3.127 1.00 93.88 74 LEU A O 1
ATOM 565 N N . THR A 1 75 ? -1.199 3.866 2.187 1.00 95.19 75 THR A N 1
ATOM 566 C CA . THR A 1 75 ? -2.211 4.004 3.245 1.00 95.19 75 THR A CA 1
ATOM 567 C C . THR A 1 75 ? -1.877 3.201 4.498 1.00 95.19 75 THR A C 1
ATOM 569 O O . THR A 1 75 ? -1.851 3.764 5.591 1.00 95.19 75 THR A O 1
ATOM 572 N N . PHE A 1 76 ? -1.620 1.899 4.363 1.00 96.25 76 PHE A N 1
ATOM 573 C CA . PHE A 1 76 ? -1.539 0.959 5.490 1.00 96.25 76 PHE A CA 1
ATOM 574 C C . PHE A 1 76 ? -0.115 0.525 5.832 1.00 96.25 76 PHE A C 1
ATOM 576 O O . PHE A 1 76 ? 0.163 0.269 6.997 1.00 96.25 76 PHE A O 1
ATOM 583 N N . ALA A 1 77 ? 0.795 0.444 4.853 1.00 94.62 77 ALA A N 1
ATOM 584 C CA . ALA A 1 77 ? 2.212 0.187 5.151 1.00 94.62 77 ALA A CA 1
ATOM 585 C C . ALA A 1 77 ? 2.985 1.465 5.517 1.00 94.62 77 ALA A C 1
ATOM 587 O O . ALA A 1 77 ? 4.127 1.385 5.968 1.00 94.62 77 ALA A O 1
ATOM 588 N N . GLU A 1 78 ? 2.364 2.629 5.314 1.00 93.88 78 GLU A N 1
ATOM 589 C CA . GLU A 1 78 ? 2.894 3.942 5.670 1.00 93.88 78 GLU A CA 1
ATOM 590 C C . GLU A 1 78 ? 4.231 4.290 4.994 1.00 93.88 78 GLU A C 1
ATOM 592 O O . GLU A 1 78 ? 5.091 4.971 5.562 1.00 93.88 78 GLU A O 1
ATOM 597 N N . TYR A 1 79 ? 4.406 3.882 3.737 1.00 94.31 79 TYR A N 1
ATOM 598 C CA . TYR A 1 79 ? 5.583 4.236 2.938 1.00 94.31 79 TYR A CA 1
ATOM 599 C C . TYR A 1 79 ? 5.472 5.662 2.392 1.00 94.31 79 TYR A C 1
ATOM 601 O O . TYR A 1 79 ? 4.376 6.113 2.066 1.00 94.31 79 TYR A O 1
ATOM 609 N N . SER A 1 80 ? 6.588 6.390 2.293 1.00 91.56 80 SER A N 1
ATOM 610 C CA . SER A 1 80 ? 6.630 7.668 1.559 1.00 91.56 80 SER A CA 1
ATOM 611 C C . SER A 1 80 ? 6.372 7.447 0.067 1.00 91.56 80 SER A C 1
ATOM 613 O O . SER A 1 80 ? 6.423 6.302 -0.405 1.00 91.56 80 SER A O 1
ATOM 615 N N . LEU A 1 81 ? 6.131 8.518 -0.696 1.00 89.31 81 LEU A N 1
ATOM 616 C CA . LEU A 1 81 ? 5.926 8.398 -2.140 1.00 89.31 81 LEU A CA 1
ATOM 617 C C . LEU A 1 81 ? 7.135 7.738 -2.822 1.00 89.31 81 LEU A C 1
ATOM 619 O O . LEU A 1 81 ? 6.970 6.760 -3.548 1.00 89.31 81 LEU A O 1
ATOM 623 N N . GLU A 1 82 ? 8.350 8.196 -2.515 1.00 90.44 82 GLU A N 1
ATOM 624 C CA . GLU A 1 82 ? 9.591 7.640 -3.078 1.00 90.44 82 GLU A CA 1
ATOM 625 C C . GLU A 1 82 ? 9.814 6.173 -2.695 1.00 90.44 82 GLU A C 1
ATOM 627 O O . GLU A 1 82 ? 10.067 5.332 -3.556 1.00 90.44 82 GLU A O 1
ATOM 632 N N . ARG A 1 83 ? 9.616 5.813 -1.421 1.00 94.75 83 ARG A N 1
ATOM 633 C CA . ARG A 1 83 ? 9.747 4.413 -0.993 1.00 94.75 83 ARG A CA 1
ATOM 634 C C . ARG A 1 83 ? 8.700 3.516 -1.658 1.00 94.75 83 ARG A C 1
ATOM 636 O O . ARG A 1 83 ? 8.980 2.359 -1.960 1.00 94.75 83 ARG A O 1
ATOM 643 N N . THR A 1 84 ? 7.494 4.037 -1.878 1.00 93.12 84 THR A N 1
ATOM 644 C CA . THR A 1 84 ? 6.430 3.317 -2.586 1.00 93.12 84 THR A CA 1
ATOM 645 C C . THR A 1 84 ? 6.810 3.086 -4.046 1.00 93.12 84 THR A C 1
ATOM 647 O O . THR A 1 84 ? 6.645 1.967 -4.532 1.00 93.12 84 THR A O 1
ATOM 650 N N . LYS A 1 85 ? 7.356 4.105 -4.727 1.00 91.44 85 LYS A N 1
ATOM 651 C CA . LYS A 1 85 ? 7.880 3.984 -6.095 1.00 91.44 85 LYS A CA 1
ATOM 652 C C . LYS A 1 85 ? 8.929 2.883 -6.177 1.00 91.44 85 LYS A C 1
ATOM 654 O O . LYS A 1 85 ? 8.775 1.972 -6.985 1.00 91.44 85 LYS A O 1
ATOM 659 N N . ASP A 1 86 ? 9.938 2.926 -5.312 1.00 93.38 86 ASP A N 1
ATOM 660 C CA . ASP A 1 86 ? 11.025 1.945 -5.321 1.00 93.38 86 ASP A CA 1
ATOM 661 C C . ASP A 1 86 ? 10.539 0.519 -5.041 1.00 93.38 86 ASP A C 1
ATOM 663 O O . ASP A 1 86 ? 10.954 -0.415 -5.728 1.00 93.38 86 ASP A O 1
ATOM 667 N N . GLU A 1 87 ? 9.616 0.332 -4.092 1.00 94.81 87 GLU A N 1
ATOM 668 C CA . GLU A 1 87 ? 9.055 -0.994 -3.818 1.00 94.81 87 GLU A CA 1
ATOM 669 C C . GLU A 1 87 ? 8.201 -1.500 -4.993 1.00 94.81 87 GLU A C 1
ATOM 671 O O . GLU A 1 87 ? 8.283 -2.673 -5.352 1.00 94.81 87 GLU A O 1
ATOM 676 N N . CYS A 1 88 ? 7.429 -0.628 -5.651 1.00 92.31 88 CYS A N 1
ATOM 677 C CA . CYS A 1 88 ? 6.667 -1.002 -6.844 1.00 92.31 88 CYS A CA 1
ATOM 678 C C . CYS A 1 88 ? 7.587 -1.379 -8.014 1.00 92.31 88 CYS A C 1
ATOM 680 O O . CYS A 1 88 ? 7.337 -2.380 -8.680 1.00 92.31 88 CYS A O 1
ATOM 682 N N . VAL A 1 89 ? 8.671 -0.634 -8.238 1.00 91.69 89 VAL A N 1
ATOM 683 C CA . VAL A 1 89 ? 9.671 -0.975 -9.262 1.00 91.69 89 VAL A CA 1
ATOM 684 C C . VAL A 1 89 ? 10.304 -2.328 -8.954 1.00 91.69 89 VAL A C 1
ATOM 686 O O . VAL A 1 89 ? 10.346 -3.196 -9.817 1.00 91.69 89 VAL A O 1
ATOM 689 N N . LYS A 1 90 ? 10.719 -2.555 -7.708 1.00 94.38 90 LYS A N 1
ATOM 690 C CA . LYS A 1 90 ? 11.318 -3.824 -7.284 1.00 94.38 90 LYS A CA 1
ATOM 691 C C . LYS A 1 90 ? 10.371 -5.019 -7.449 1.00 94.38 90 LYS A C 1
ATOM 693 O O . LYS A 1 90 ? 10.818 -6.092 -7.838 1.00 94.38 90 LYS A O 1
ATOM 698 N N . LEU A 1 91 ? 9.090 -4.861 -7.110 1.00 92.12 91 LEU A N 1
ATOM 699 C CA . LEU A 1 91 ? 8.112 -5.954 -7.147 1.00 92.12 91 LEU A CA 1
ATOM 700 C C . LEU A 1 91 ? 7.607 -6.261 -8.561 1.00 92.12 91 LEU A C 1
ATOM 702 O O . LEU A 1 91 ? 7.379 -7.426 -8.872 1.00 92.12 91 LEU A O 1
ATOM 706 N N . TYR A 1 92 ? 7.398 -5.238 -9.390 1.00 90.31 92 TYR A N 1
ATOM 707 C CA . TYR A 1 92 ? 6.709 -5.373 -10.680 1.00 90.31 92 TYR A CA 1
ATOM 708 C C . TYR A 1 92 ? 7.609 -5.126 -11.894 1.00 90.31 92 TYR A C 1
ATOM 710 O O . TYR A 1 92 ? 7.226 -5.473 -13.009 1.00 90.31 92 TYR A O 1
ATOM 718 N N . GLY A 1 93 ? 8.797 -4.553 -11.695 1.00 88.62 93 GLY A N 1
ATOM 719 C CA . GLY A 1 93 ? 9.795 -4.380 -12.746 1.00 88.62 93 GLY A CA 1
ATOM 720 C C . GLY A 1 93 ? 10.385 -5.701 -13.225 1.00 88.62 93 GLY A C 1
ATOM 721 O O . GLY A 1 93 ? 10.714 -5.823 -14.397 1.00 88.62 93 GLY A O 1
ATOM 722 N N . ASP A 1 94 ? 10.459 -6.713 -12.350 1.00 86.56 94 ASP A N 1
ATOM 723 C CA . ASP A 1 94 ? 10.928 -8.070 -12.685 1.00 86.56 94 ASP A CA 1
ATOM 724 C C . ASP A 1 94 ? 12.346 -8.095 -13.309 1.00 86.56 94 ASP A C 1
ATOM 726 O O . ASP A 1 94 ? 12.691 -8.982 -14.085 1.00 86.56 94 ASP A O 1
ATOM 730 N N . GLY A 1 95 ? 13.174 -7.088 -12.991 1.00 89.06 95 GLY A N 1
ATOM 731 C CA . GLY A 1 95 ? 14.513 -6.897 -13.562 1.00 89.06 95 GLY A CA 1
ATOM 732 C C . GLY A 1 95 ? 14.533 -6.458 -15.033 1.00 89.06 95 GLY A C 1
ATOM 733 O O . GLY A 1 95 ? 15.598 -6.457 -15.651 1.00 89.06 95 GLY A O 1
ATOM 734 N N . ASP A 1 96 ? 13.379 -6.107 -15.599 1.00 90.38 96 ASP A N 1
ATOM 735 C CA . ASP A 1 96 ? 13.225 -5.611 -16.962 1.00 90.38 96 ASP A CA 1
ATOM 736 C C . ASP A 1 96 ? 13.303 -4.076 -16.976 1.00 90.38 96 ASP A C 1
ATOM 738 O O . ASP A 1 96 ? 12.441 -3.386 -16.431 1.00 90.38 96 ASP A O 1
ATOM 742 N N . GLU A 1 97 ? 14.345 -3.530 -17.606 1.00 91.12 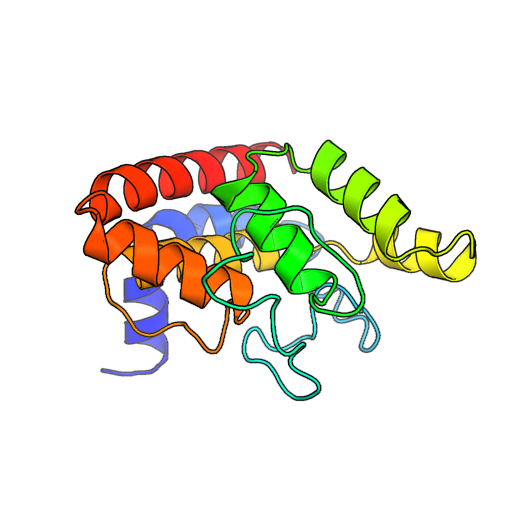97 GLU A N 1
ATOM 743 C CA . GLU A 1 97 ? 14.611 -2.086 -17.630 1.00 91.12 97 GLU A CA 1
ATOM 744 C C . GLU A 1 97 ? 13.471 -1.277 -18.276 1.00 91.12 97 GLU A C 1
ATOM 746 O O . GLU A 1 97 ? 13.182 -0.158 -17.845 1.00 91.12 97 GLU A O 1
ATOM 751 N N . GLU A 1 98 ? 12.790 -1.826 -19.285 1.00 88.00 98 GLU A N 1
ATOM 752 C CA . GLU A 1 98 ? 11.666 -1.157 -19.943 1.00 88.00 98 GLU A CA 1
ATOM 753 C C . GLU A 1 98 ? 10.464 -1.070 -18.994 1.00 88.00 98 GLU A C 1
ATOM 755 O O . GLU A 1 98 ? 9.889 0.012 -18.822 1.00 88.00 98 GLU A O 1
ATOM 760 N N . LYS A 1 99 ? 10.139 -2.167 -18.295 1.00 85.69 99 LYS A N 1
ATOM 761 C CA . LYS A 1 99 ? 9.086 -2.179 -17.266 1.00 85.69 99 LYS A CA 1
ATOM 762 C C . LYS A 1 99 ? 9.419 -1.263 -16.100 1.00 85.69 99 LYS A C 1
ATOM 764 O O . LYS A 1 99 ? 8.570 -0.479 -15.680 1.00 85.69 99 LYS A O 1
ATOM 769 N N . GLU A 1 100 ? 10.641 -1.325 -15.578 1.00 89.69 100 GLU A N 1
ATOM 770 C CA . GLU A 1 100 ? 11.073 -0.463 -14.477 1.00 89.69 100 GLU A CA 1
ATOM 771 C C . GLU A 1 100 ? 10.945 1.020 -14.847 1.00 89.69 10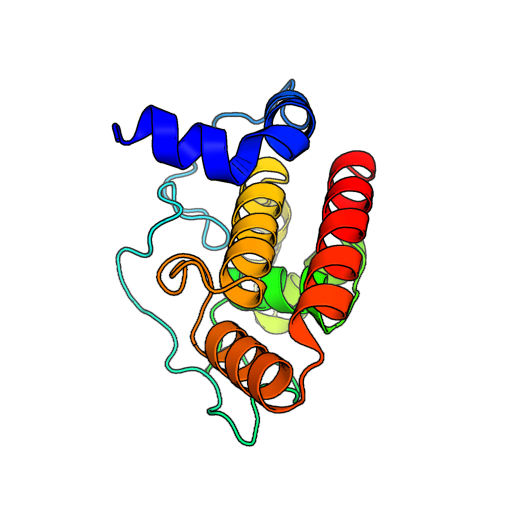0 GLU A C 1
ATOM 773 O O . GLU A 1 100 ? 10.402 1.811 -14.070 1.00 89.69 100 GLU A O 1
ATOM 778 N N . ASN A 1 101 ? 11.376 1.398 -16.054 1.00 86.00 101 ASN A N 1
ATOM 779 C CA . ASN A 1 101 ? 11.244 2.762 -16.557 1.00 86.00 101 ASN A CA 1
ATOM 780 C C . ASN A 1 101 ? 9.781 3.168 -16.762 1.00 86.00 101 ASN A C 1
ATOM 782 O O . ASN A 1 101 ? 9.412 4.294 -16.418 1.00 86.00 101 ASN A O 1
ATOM 786 N N . SER A 1 102 ? 8.936 2.273 -17.279 1.00 81.50 102 SER A N 1
ATOM 787 C CA . SER A 1 102 ? 7.493 2.514 -17.395 1.00 81.50 102 SER A CA 1
ATOM 788 C C . SER A 1 102 ? 6.872 2.796 -16.023 1.00 81.50 102 SER A C 1
ATOM 790 O O . SER A 1 102 ? 6.219 3.825 -15.826 1.00 81.50 102 SER A O 1
ATOM 792 N N . ILE A 1 103 ? 7.187 1.963 -15.024 1.00 84.62 103 ILE A N 1
ATOM 793 C CA . ILE A 1 103 ? 6.710 2.124 -13.648 1.00 84.62 103 ILE A CA 1
ATOM 794 C C . ILE A 1 103 ? 7.176 3.463 -13.070 1.00 84.62 103 ILE A C 1
ATOM 796 O O . ILE A 1 103 ? 6.360 4.224 -12.558 1.00 84.62 103 ILE A O 1
ATOM 800 N N . ARG A 1 104 ? 8.467 3.803 -13.165 1.00 84.12 104 ARG A N 1
ATOM 801 C CA . ARG A 1 104 ? 8.995 5.073 -12.626 1.00 84.12 104 ARG A CA 1
ATOM 802 C C . ARG A 1 104 ? 8.326 6.301 -13.251 1.00 84.12 104 ARG A C 1
ATOM 804 O O . ARG A 1 104 ? 8.111 7.292 -12.558 1.00 84.12 104 ARG A O 1
ATOM 811 N N . ASN A 1 105 ? 7.952 6.225 -14.527 1.00 80.56 105 ASN A N 1
ATOM 812 C CA . ASN A 1 105 ? 7.356 7.335 -15.275 1.00 80.56 105 ASN A CA 1
ATOM 813 C C . ASN A 1 105 ? 5.817 7.394 -15.228 1.00 80.56 105 ASN A C 1
ATOM 815 O O . ASN A 1 105 ? 5.244 8.389 -15.685 1.00 80.56 105 ASN A O 1
ATOM 819 N N . GLY A 1 106 ? 5.158 6.354 -14.704 1.00 77.88 106 GLY A N 1
ATOM 820 C CA . GLY A 1 106 ? 3.701 6.175 -14.733 1.00 77.88 106 GLY A CA 1
ATOM 821 C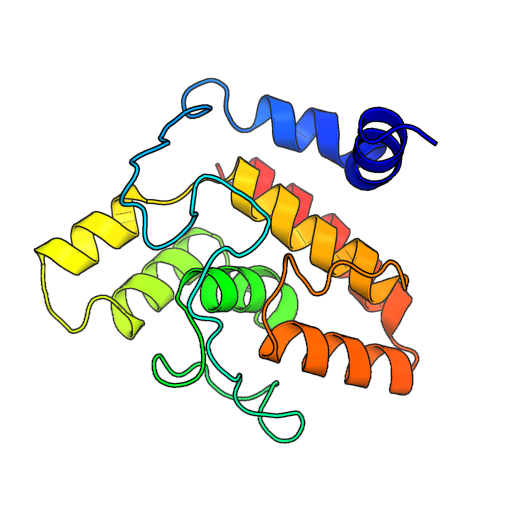 C . GLY A 1 106 ? 2.923 6.772 -13.554 1.00 77.88 106 GLY A C 1
ATOM 822 O O . GLY A 1 106 ? 1.706 6.589 -13.477 1.00 77.88 106 GLY A O 1
ATOM 823 N N . TRP A 1 107 ? 3.591 7.461 -12.625 1.00 78.56 107 TRP A N 1
ATOM 824 C CA . TRP A 1 107 ? 2.982 7.983 -11.396 1.00 78.56 107 TRP A CA 1
ATOM 825 C C . TRP A 1 107 ? 2.158 9.253 -11.644 1.00 78.56 107 TRP A C 1
ATOM 827 O O . TRP A 1 107 ? 2.630 10.194 -12.275 1.00 78.56 107 TRP A O 1
ATOM 837 N N . SER A 1 108 ? 0.951 9.302 -11.072 1.00 78.75 108 SER A N 1
ATOM 838 C CA . SER A 1 108 ? 0.137 10.517 -10.954 1.00 78.75 108 SER A CA 1
ATOM 839 C C . SER A 1 108 ? -0.232 10.723 -9.491 1.00 78.75 108 SER A C 1
ATOM 841 O O . SER A 1 108 ? -0.942 9.916 -8.887 1.00 78.75 108 SER A O 1
ATOM 843 N N . VAL A 1 109 ? 0.258 11.820 -8.922 1.00 79.19 109 VAL A N 1
ATOM 844 C CA . VAL A 1 109 ? 0.018 12.182 -7.521 1.00 79.19 109 VAL A CA 1
ATOM 845 C C . VAL A 1 109 ? -1.455 12.511 -7.304 1.00 79.19 109 VAL A C 1
ATOM 847 O O . VAL A 1 109 ? -2.040 12.085 -6.309 1.00 79.19 109 VAL A O 1
ATOM 850 N N . GLN A 1 110 ? -2.090 13.162 -8.280 1.00 74.88 110 GLN A N 1
ATOM 851 C CA . GLN A 1 110 ? -3.527 13.409 -8.271 1.00 74.88 110 GLN A CA 1
ATOM 852 C C . GLN A 1 110 ? -4.329 12.102 -8.161 1.00 74.88 110 GLN A C 1
ATOM 854 O O . GLN A 1 110 ? -5.203 11.977 -7.300 1.00 74.88 110 GLN A O 1
ATOM 859 N N . MET A 1 111 ? -4.021 11.104 -8.999 1.00 79.31 111 MET A N 1
ATOM 860 C CA . MET A 1 111 ? -4.714 9.809 -8.986 1.00 79.31 111 MET A CA 1
ATOM 861 C C . MET A 1 111 ? -4.496 9.049 -7.678 1.00 79.31 111 MET A C 1
ATOM 863 O O . MET A 1 111 ? -5.429 8.437 -7.158 1.00 79.31 111 MET A O 1
ATOM 867 N N . ILE A 1 112 ? -3.290 9.126 -7.116 1.00 83.94 112 ILE A N 1
ATOM 868 C CA . ILE A 1 112 ? -2.977 8.565 -5.799 1.00 83.94 112 ILE A CA 1
ATOM 869 C C . ILE A 1 112 ? -3.824 9.220 -4.720 1.00 83.94 112 ILE A C 1
ATOM 871 O O . ILE A 1 112 ? -4.497 8.509 -3.977 1.00 83.94 112 ILE A O 1
ATOM 875 N N . GLY A 1 113 ? -3.835 10.553 -4.663 1.00 84.88 113 GLY A N 1
ATOM 876 C CA . GLY A 1 113 ? -4.615 11.303 -3.684 1.00 84.88 113 GLY A CA 1
ATOM 877 C C . GLY A 1 113 ? -6.099 10.948 -3.749 1.00 84.88 113 GLY A C 1
ATOM 878 O O . GLY A 1 113 ? -6.704 10.661 -2.718 1.00 84.88 113 GLY A O 1
ATOM 879 N N . MET A 1 114 ? -6.668 10.861 -4.957 1.00 83.75 114 MET A N 1
ATOM 880 C CA . MET A 1 114 ? -8.063 10.446 -5.148 1.00 83.75 114 MET A CA 1
ATOM 881 C C . MET A 1 114 ? -8.322 9.015 -4.665 1.00 83.75 114 MET A C 1
ATOM 883 O O . MET A 1 114 ? -9.291 8.780 -3.947 1.00 83.75 114 MET A O 1
ATOM 887 N N . ARG A 1 115 ? -7.455 8.052 -5.002 1.00 87.75 115 ARG A N 1
ATOM 888 C CA . ARG A 1 115 ? -7.650 6.651 -4.590 1.00 87.75 115 ARG A CA 1
ATOM 889 C C . ARG A 1 115 ? -7.421 6.435 -3.098 1.00 87.75 115 ARG A C 1
ATOM 891 O O . ARG A 1 115 ? -8.133 5.645 -2.488 1.00 87.75 115 ARG A O 1
ATOM 898 N N . MET A 1 116 ? -6.470 7.141 -2.490 1.00 91.31 116 MET A N 1
ATOM 899 C CA . MET A 1 116 ? -6.301 7.147 -1.035 1.00 91.31 116 MET A CA 1
ATOM 900 C C . MET A 1 116 ? -7.523 7.758 -0.344 1.00 91.31 116 MET A C 1
ATOM 902 O O . MET A 1 116 ? -7.963 7.252 0.684 1.00 91.31 116 MET A O 1
ATOM 906 N N . TRP A 1 117 ? -8.113 8.805 -0.918 1.00 90.44 117 TRP A N 1
ATOM 907 C CA . TRP A 1 117 ? -9.339 9.389 -0.386 1.00 90.44 117 TRP A CA 1
ATOM 908 C C . TRP A 1 117 ? -10.528 8.430 -0.490 1.00 90.44 117 TRP A C 1
ATOM 910 O O . TRP A 1 117 ? -11.309 8.302 0.448 1.00 90.44 117 TRP A O 1
ATOM 920 N N . ASP A 1 118 ? -10.617 7.662 -1.574 1.00 90.38 118 ASP A N 1
ATOM 921 C CA . ASP A 1 118 ? -11.612 6.599 -1.684 1.00 90.38 118 ASP A CA 1
ATOM 922 C C . ASP A 1 118 ? -11.453 5.555 -0.561 1.00 90.38 118 ASP A C 1
ATOM 924 O O . ASP A 1 118 ? -12.458 5.073 -0.041 1.00 90.38 118 ASP A O 1
ATOM 928 N N . VAL A 1 119 ? -10.225 5.251 -0.109 1.00 93.88 119 VAL A N 1
ATOM 929 C CA . VAL A 1 119 ? -9.984 4.404 1.082 1.00 93.88 119 VAL A CA 1
ATOM 930 C C . VAL A 1 119 ? -10.551 5.041 2.357 1.00 93.88 119 VAL A C 1
ATOM 932 O O . VAL A 1 119 ? -11.157 4.331 3.161 1.00 93.88 119 VAL A O 1
ATOM 935 N N . VAL A 1 120 ? -10.409 6.360 2.534 1.00 94.94 120 VAL A N 1
ATOM 936 C CA . VAL A 1 120 ? -11.013 7.112 3.654 1.00 94.94 120 VAL A CA 1
ATOM 937 C C . VAL A 1 120 ? -12.541 6.997 3.621 1.00 94.94 120 VAL A C 1
ATOM 939 O O . VAL A 1 120 ? -13.159 6.655 4.632 1.00 94.94 120 VAL A O 1
ATOM 942 N N . ASP A 1 121 ? -13.149 7.209 2.453 1.00 92.50 121 ASP A N 1
ATOM 943 C CA . ASP A 1 121 ? -14.584 7.005 2.210 1.00 92.50 121 ASP A CA 1
ATOM 944 C C . ASP A 1 121 ? -15.010 5.569 2.583 1.00 92.50 121 ASP A C 1
ATOM 946 O O . ASP A 1 121 ? -15.996 5.368 3.299 1.00 92.50 121 ASP A O 1
ATOM 950 N N . GLY A 1 122 ? -14.224 4.569 2.170 1.00 93.44 122 GLY A N 1
ATOM 951 C CA . GLY A 1 122 ? -14.433 3.155 2.486 1.00 93.44 122 GLY A CA 1
ATOM 952 C C . GLY A 1 122 ? -14.397 2.847 3.984 1.00 93.44 122 GLY A C 1
ATOM 953 O O . GLY A 1 122 ? -15.282 2.162 4.507 1.00 93.44 122 GLY A O 1
ATOM 954 N N . LEU A 1 123 ? -13.419 3.402 4.705 1.00 96.19 123 LEU A N 1
ATOM 955 C CA . LEU A 1 123 ? -13.342 3.305 6.166 1.00 96.19 123 LEU A CA 1
ATOM 956 C C . LEU A 1 123 ? -14.564 3.939 6.832 1.00 96.19 123 LEU A C 1
ATOM 958 O O . LEU A 1 123 ? -15.113 3.351 7.764 1.00 96.19 123 LEU A O 1
ATOM 962 N N . ARG A 1 124 ? -15.069 5.056 6.298 1.00 94.31 124 ARG A N 1
ATOM 963 C CA . ARG A 1 124 ? -16.283 5.745 6.774 1.00 94.31 124 ARG A CA 1
ATOM 964 C C . ARG A 1 124 ? -17.595 5.096 6.316 1.00 94.31 124 ARG A C 1
ATOM 966 O O . ARG A 1 124 ? -18.658 5.417 6.838 1.00 94.31 124 ARG A O 1
ATOM 973 N N . GLY A 1 125 ? -17.537 4.086 5.450 1.00 91.88 125 GLY A N 1
ATOM 974 C CA . GLY A 1 125 ? -18.679 3.240 5.075 1.00 91.88 125 GLY A CA 1
ATOM 975 C C . GLY A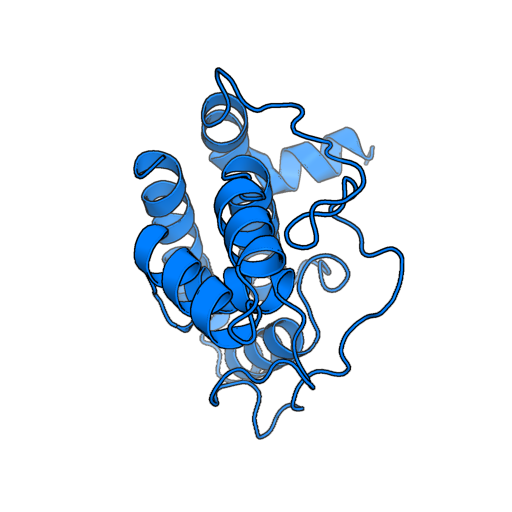 1 125 ? -19.357 3.625 3.770 1.00 91.88 125 GLY A C 1
ATOM 976 O O . GLY A 1 125 ? -20.436 3.112 3.478 1.00 91.88 125 GLY A O 1
ATOM 977 N N . VAL A 1 126 ? -18.732 4.499 2.987 1.00 89.81 126 VAL A N 1
ATOM 978 C CA . VAL A 1 126 ? -19.125 4.767 1.607 1.00 89.81 126 VAL A CA 1
ATOM 979 C C . VAL A 1 126 ? -18.550 3.658 0.731 1.00 89.81 126 VAL A C 1
ATOM 981 O O . VAL A 1 126 ? -17.359 3.362 0.795 1.00 89.81 126 VAL A O 1
ATOM 984 N N . ASP A 1 127 ? -19.380 3.023 -0.097 1.00 84.56 127 ASP A N 1
ATOM 985 C CA . ASP A 1 127 ? -18.887 1.977 -0.993 1.00 84.56 127 ASP A CA 1
ATOM 986 C C . ASP A 1 127 ? -18.060 2.579 -2.135 1.00 84.56 127 ASP A C 1
ATOM 988 O O . ASP A 1 127 ? -18.580 3.133 -3.106 1.00 84.56 127 ASP A O 1
ATOM 992 N N . ARG A 1 128 ? -16.742 2.445 -1.997 1.00 85.69 128 ARG A N 1
ATOM 993 C CA . ARG A 1 128 ? -15.734 2.781 -3.005 1.00 85.69 128 ARG A CA 1
ATOM 994 C C . ARG A 1 128 ? -14.905 1.560 -3.397 1.00 85.69 128 ARG A C 1
ATOM 996 O O . ARG A 1 128 ? -13.807 1.694 -3.933 1.00 85.69 128 ARG A O 1
ATOM 1003 N N . SER A 1 129 ? -15.425 0.354 -3.168 1.00 82.06 129 SER A N 1
ATOM 1004 C CA . SER A 1 129 ? -14.694 -0.900 -3.401 1.00 82.06 129 SER A CA 1
ATOM 1005 C C . SER A 1 129 ? -14.295 -1.143 -4.862 1.00 82.06 129 SER A C 1
ATOM 1007 O O . SER A 1 129 ? -13.420 -1.961 -5.132 1.00 82.06 129 SER A O 1
ATOM 1009 N N . GLY A 1 130 ? -14.890 -0.415 -5.812 1.00 78.50 130 GLY A N 1
ATOM 1010 C CA . GLY A 1 130 ? -14.440 -0.391 -7.206 1.00 78.50 130 GLY A CA 1
ATOM 1011 C C . GLY A 1 130 ? -13.134 0.384 -7.436 1.00 78.50 130 GLY A C 1
ATOM 1012 O O . GLY A 1 130 ? -12.467 0.146 -8.442 1.00 78.50 130 GLY A O 1
ATOM 1013 N N . SER A 1 131 ? -12.760 1.284 -6.522 1.00 80.88 131 SER A N 1
ATOM 1014 C CA . SER A 1 131 ? -11.577 2.147 -6.631 1.00 80.88 131 SER A CA 1
ATOM 1015 C C . SER A 1 131 ? -10.336 1.532 -5.988 1.00 80.88 131 SER A C 1
ATOM 1017 O O . SER A 1 131 ? -9.251 1.592 -6.564 1.00 80.88 131 SER A O 1
ATOM 1019 N N . TYR A 1 132 ? -10.470 0.853 -4.848 1.00 80.69 132 TYR A N 1
ATOM 1020 C CA . TYR A 1 132 ? -9.372 0.163 -4.159 1.00 80.69 132 TYR A CA 1
ATOM 1021 C C . TYR A 1 132 ? -9.533 -1.364 -4.225 1.00 80.69 132 TYR A C 1
ATOM 1023 O O . TYR A 1 132 ? -10.639 -1.890 -4.166 1.00 80.69 132 TYR A O 1
ATOM 1031 N N . GLY A 1 133 ? -8.432 -2.097 -4.405 1.00 83.75 133 GLY A N 1
ATOM 1032 C CA . GLY A 1 133 ? -8.470 -3.539 -4.668 1.00 83.75 133 GLY A CA 1
ATOM 1033 C C . GLY A 1 133 ? -8.962 -4.418 -3.522 1.00 83.75 133 GLY A C 1
ATOM 1034 O O . GLY A 1 133 ? -9.158 -3.945 -2.400 1.00 83.75 133 GLY A O 1
ATOM 1035 N N . PRO A 1 134 ? -9.126 -5.730 -3.778 1.00 89.94 134 PRO A N 1
ATOM 1036 C CA . PRO A 1 134 ? -9.634 -6.682 -2.791 1.00 89.94 134 PRO A CA 1
ATOM 1037 C C . PRO A 1 134 ? -8.818 -6.729 -1.497 1.00 89.94 134 PRO A C 1
ATOM 1039 O O . PRO A 1 134 ? -9.423 -6.782 -0.433 1.00 89.94 134 PRO A O 1
ATOM 1042 N N . ARG A 1 135 ? -7.481 -6.607 -1.550 1.00 93.69 135 ARG A N 1
ATOM 1043 C CA . ARG A 1 135 ? -6.646 -6.487 -0.340 1.00 93.69 135 ARG A CA 1
ATOM 1044 C C . ARG A 1 135 ? -7.103 -5.333 0.549 1.00 93.69 135 ARG A C 1
ATOM 1046 O O . ARG A 1 135 ? -7.307 -5.519 1.742 1.00 93.69 135 ARG A O 1
ATOM 1053 N N . ILE A 1 136 ? -7.249 -4.143 -0.031 1.00 94.62 136 ILE A N 1
ATOM 1054 C CA . ILE A 1 136 ? -7.639 -2.938 0.708 1.00 94.62 136 ILE A CA 1
ATOM 1055 C C . ILE A 1 136 ? -9.065 -3.087 1.241 1.00 94.62 136 ILE A C 1
ATOM 1057 O O . ILE A 1 136 ? -9.321 -2.758 2.395 1.00 94.62 136 ILE A O 1
ATOM 1061 N N . ARG A 1 137 ? -9.979 -3.651 0.444 1.00 93.88 137 ARG A N 1
ATOM 1062 C CA . ARG A 1 137 ? -11.338 -3.971 0.897 1.00 93.88 137 ARG A CA 1
ATOM 1063 C C . ARG A 1 137 ? -11.333 -4.888 2.124 1.00 93.88 137 ARG A C 1
ATOM 1065 O O . ARG A 1 137 ? -12.066 -4.620 3.074 1.00 93.88 137 ARG A O 1
ATOM 1072 N N . ASP A 1 138 ? -10.504 -5.928 2.122 1.00 95.06 138 ASP A N 1
ATOM 1073 C CA . ASP A 1 138 ? -10.381 -6.862 3.243 1.00 95.06 138 ASP A CA 1
ATOM 1074 C C . ASP A 1 138 ? -9.783 -6.178 4.486 1.00 95.06 138 ASP A C 1
ATOM 1076 O O . ASP A 1 138 ? -10.288 -6.361 5.592 1.00 95.06 138 ASP A O 1
ATOM 1080 N N . VAL A 1 139 ? -8.777 -5.313 4.315 1.00 96.81 139 VAL A N 1
ATOM 1081 C CA . VAL A 1 139 ? -8.193 -4.513 5.410 1.00 96.81 139 VAL A CA 1
ATOM 1082 C C . VAL A 1 139 ? -9.226 -3.566 6.022 1.00 96.81 139 VAL A C 1
ATOM 1084 O O . VAL A 1 139 ? -9.375 -3.537 7.242 1.00 96.81 139 VAL A O 1
ATOM 1087 N N . ILE A 1 140 ? -9.974 -2.829 5.193 1.00 96.62 140 ILE A N 1
ATOM 1088 C CA . ILE A 1 140 ? -11.048 -1.929 5.641 1.00 96.62 140 ILE A CA 1
ATOM 1089 C C . ILE A 1 140 ? -12.096 -2.708 6.438 1.00 96.62 140 ILE A C 1
ATOM 1091 O O . ILE A 1 140 ? -12.541 -2.238 7.485 1.00 96.62 140 ILE A O 1
ATOM 1095 N N . LYS A 1 141 ? -12.483 -3.900 5.965 1.00 95.31 141 LYS A N 1
ATOM 1096 C CA . LYS A 1 141 ? -13.440 -4.764 6.661 1.00 95.31 141 LYS A CA 1
ATOM 1097 C C . LYS A 1 141 ? -12.952 -5.107 8.071 1.00 95.31 141 LYS A C 1
ATOM 1099 O O . LYS A 1 141 ? -13.692 -4.862 9.020 1.00 95.31 141 LYS A O 1
ATOM 1104 N N . ILE A 1 142 ? -11.713 -5.586 8.207 1.00 96.75 142 ILE A N 1
ATOM 1105 C CA . ILE A 1 142 ? -11.126 -5.928 9.512 1.00 96.75 142 ILE A CA 1
ATOM 1106 C C . ILE A 1 142 ? -11.099 -4.701 10.433 1.00 96.75 142 ILE A C 1
ATOM 1108 O O . ILE A 1 142 ? -11.568 -4.772 11.563 1.00 96.75 142 ILE A O 1
ATOM 1112 N N . ILE A 1 143 ? -10.612 -3.554 9.952 1.00 97.31 143 ILE A N 1
ATOM 1113 C CA . ILE A 1 143 ? -10.491 -2.334 10.770 1.00 97.31 143 ILE A CA 1
ATOM 1114 C C . ILE A 1 143 ? -11.861 -1.841 11.258 1.00 97.31 143 ILE A C 1
ATOM 1116 O O . ILE A 1 143 ? -11.997 -1.372 12.391 1.00 97.31 143 ILE A O 1
ATOM 1120 N N . ARG A 1 144 ? -12.898 -1.955 10.420 1.00 95.94 144 ARG A N 1
ATOM 1121 C CA . ARG A 1 144 ? -14.278 -1.626 10.804 1.00 95.94 144 ARG A CA 1
ATOM 1122 C C . ARG A 1 144 ? -14.825 -2.593 11.851 1.00 95.94 144 ARG A C 1
ATOM 1124 O O . ARG A 1 144 ? -15.460 -2.136 12.796 1.00 95.94 144 ARG A O 1
ATOM 1131 N N . GLU A 1 145 ? -14.569 -3.891 11.706 1.00 95.88 145 GLU A N 1
ATOM 1132 C CA . GLU A 1 145 ? -14.957 -4.917 12.686 1.00 95.88 145 GLU A CA 1
ATOM 1133 C C . GLU A 1 145 ? -14.228 -4.737 14.031 1.00 95.88 145 GLU A C 1
ATOM 1135 O O . GLU A 1 145 ? -14.825 -4.939 15.085 1.00 95.88 145 GLU A O 1
ATOM 1140 N N . GLU A 1 146 ? -12.975 -4.275 14.006 1.00 96.38 146 GLU A N 1
ATOM 1141 C CA . GLU A 1 146 ? -12.166 -3.930 15.186 1.00 96.38 146 GLU A CA 1
ATOM 1142 C C . GLU A 1 146 ? -12.582 -2.592 15.843 1.00 96.38 146 GLU A C 1
ATOM 1144 O O . GLU A 1 146 ? -12.090 -2.254 16.919 1.00 96.38 146 GLU A O 1
ATOM 1149 N N . GLY A 1 147 ? -13.479 -1.812 15.223 1.00 96.25 147 GLY A N 1
ATOM 1150 C CA . GLY A 1 147 ? -13.928 -0.507 15.729 1.00 96.25 147 GLY A CA 1
ATOM 1151 C C . GLY A 1 147 ? -12.930 0.644 15.529 1.00 96.25 147 GLY A C 1
ATOM 1152 O O . GLY A 1 147 ? -13.139 1.731 16.064 1.00 96.25 147 GLY A O 1
ATOM 1153 N N . GLY A 1 148 ? -11.865 0.437 14.748 1.00 96.12 148 GLY A N 1
ATOM 1154 C CA . GLY A 1 148 ? -10.792 1.416 14.513 1.00 96.12 148 GLY A CA 1
ATOM 1155 C C . GLY A 1 148 ? -11.016 2.362 13.327 1.00 96.12 148 GLY A C 1
ATOM 1156 O O . GLY A 1 148 ? -10.141 3.163 13.009 1.00 96.12 148 GLY A O 1
ATOM 1157 N N . ALA A 1 149 ? -12.165 2.275 12.653 1.00 96.88 149 ALA A N 1
ATOM 1158 C CA . ALA A 1 149 ? -12.377 2.888 11.341 1.00 96.88 149 ALA A CA 1
ATOM 1159 C C . ALA A 1 149 ? -12.172 4.411 11.286 1.00 96.88 149 ALA A C 1
ATOM 1161 O O . ALA A 1 149 ? -11.507 4.886 10.373 1.00 96.88 149 ALA A O 1
ATOM 1162 N N . GLU A 1 150 ? -12.706 5.178 12.242 1.00 96.62 150 GLU A N 1
ATOM 1163 C CA . GLU A 1 150 ? -12.592 6.648 12.205 1.00 96.62 150 GLU A CA 1
ATOM 1164 C C . GLU A 1 150 ? -11.174 7.136 12.533 1.00 96.62 150 GLU A C 1
ATOM 1166 O O . GLU A 1 150 ? -10.692 8.104 11.942 1.00 96.62 150 GLU A O 1
ATOM 1171 N N . VAL A 1 151 ? -10.488 6.440 13.447 1.00 96.94 151 VAL A N 1
ATOM 1172 C CA . VAL A 1 151 ? -9.086 6.726 13.787 1.00 96.94 151 VAL A CA 1
ATOM 1173 C C . VAL A 1 151 ? -8.213 6.506 12.556 1.00 96.94 151 VAL A C 1
ATOM 1175 O O . VAL A 1 151 ? -7.423 7.374 12.190 1.00 96.94 151 VAL A O 1
ATOM 1178 N N . GLU A 1 152 ? -8.415 5.382 11.871 1.00 97.25 152 GLU A N 1
ATOM 1179 C CA . GLU A 1 152 ? -7.666 5.054 10.663 1.00 97.25 152 GLU A CA 1
ATOM 1180 C C . GLU A 1 152 ? -7.997 5.995 9.496 1.00 97.25 152 GLU A C 1
ATOM 1182 O O . GLU A 1 152 ? -7.100 6.423 8.770 1.00 97.25 152 GLU A O 1
ATOM 1187 N N . ALA A 1 153 ? -9.270 6.368 9.335 1.00 96.25 153 ALA A N 1
ATOM 1188 C CA . ALA A 1 153 ? -9.708 7.312 8.311 1.00 96.25 153 ALA A CA 1
ATOM 1189 C C . ALA A 1 153 ? -9.034 8.679 8.490 1.00 96.25 153 ALA A C 1
ATOM 1191 O O . ALA A 1 153 ? -8.522 9.236 7.522 1.00 96.25 153 ALA A O 1
ATOM 1192 N N . SER A 1 154 ? -8.978 9.182 9.727 1.00 94.81 154 SER A N 1
ATOM 1193 C CA . SER A 1 154 ? -8.323 10.456 10.052 1.00 94.81 154 SER A CA 1
ATOM 1194 C C . SER A 1 154 ? -6.812 10.404 9.800 1.00 94.81 154 SER A C 1
ATOM 1196 O O . SER A 1 154 ? -6.256 11.316 9.193 1.00 94.81 154 SER A O 1
ATOM 1198 N N . ARG A 1 155 ? -6.154 9.302 10.185 1.00 96.12 155 ARG A N 1
ATOM 1199 C CA . ARG A 1 155 ? -4.719 9.082 9.939 1.00 96.12 155 ARG A CA 1
ATOM 1200 C C . ARG A 1 155 ? -4.389 9.076 8.443 1.00 96.12 155 ARG A C 1
ATOM 1202 O O . ARG A 1 155 ? -3.417 9.695 8.014 1.00 96.12 155 ARG A O 1
ATOM 1209 N N . ILE A 1 156 ? -5.192 8.380 7.636 1.00 95.69 156 ILE A N 1
ATOM 1210 C CA . ILE A 1 156 ? -5.000 8.343 6.181 1.00 95.69 156 ILE A CA 1
ATOM 1211 C C . ILE A 1 156 ? -5.321 9.709 5.558 1.00 95.69 156 ILE A C 1
ATOM 1213 O O . ILE A 1 156 ? -4.590 10.131 4.667 1.00 95.69 156 ILE A O 1
ATOM 1217 N N . GLU A 1 157 ? -6.342 10.426 6.038 1.00 92.62 157 GLU A N 1
ATOM 1218 C CA . GLU A 1 157 ? -6.667 11.795 5.601 1.00 92.62 157 GLU A CA 1
ATOM 1219 C C . GLU A 1 157 ? -5.468 12.746 5.797 1.00 92.62 157 GLU A C 1
ATOM 1221 O O . GLU A 1 157 ? -5.070 13.423 4.850 1.00 92.62 157 GLU A O 1
ATOM 1226 N N . GLU A 1 158 ? -4.806 12.725 6.959 1.00 91.94 158 GLU A N 1
ATOM 1227 C CA . GLU A 1 158 ? -3.564 13.484 7.197 1.00 91.94 158 GLU A CA 1
ATOM 1228 C C . GLU A 1 158 ? -2.437 13.077 6.241 1.00 91.94 158 GLU A C 1
ATOM 1230 O O . GLU A 1 158 ? -1.712 13.916 5.697 1.00 91.94 158 GLU A O 1
ATOM 1235 N N . ARG A 1 159 ? -2.314 11.772 5.992 1.00 90.56 159 ARG A N 1
ATOM 1236 C CA . ARG A 1 159 ? -1.287 11.228 5.109 1.00 90.56 159 ARG A CA 1
ATOM 1237 C C . ARG A 1 159 ? -1.474 11.631 3.651 1.00 90.56 159 ARG A C 1
ATOM 1239 O O . ARG A 1 159 ? -0.479 11.855 2.967 1.00 90.56 159 ARG A O 1
ATOM 1246 N N . ILE A 1 160 ? -2.714 11.755 3.181 1.00 88.50 160 ILE A N 1
ATOM 1247 C CA . ILE A 1 160 ? -3.014 12.264 1.835 1.00 88.50 160 ILE A CA 1
ATOM 1248 C C . ILE A 1 160 ? -2.399 13.651 1.665 1.00 88.50 160 ILE A C 1
ATOM 1250 O O . ILE A 1 160 ? -1.695 13.879 0.687 1.00 88.50 160 ILE A O 1
ATOM 1254 N N . PHE A 1 161 ? -2.579 14.552 2.633 1.00 85.88 161 PHE A N 1
ATOM 1255 C CA . PHE A 1 161 ? -1.963 15.879 2.570 1.00 85.88 161 PHE A CA 1
ATOM 1256 C C . PHE A 1 161 ? -0.432 15.817 2.592 1.00 85.88 161 PHE A C 1
ATOM 1258 O O . PHE A 1 161 ? 0.209 16.584 1.882 1.00 85.88 161 PHE A O 1
ATOM 1265 N N . GLY A 1 162 ? 0.158 14.888 3.351 1.00 84.62 162 GLY A N 1
ATOM 1266 C CA . GLY A 1 162 ? 1.601 14.632 3.320 1.00 84.62 162 GLY A CA 1
ATOM 1267 C C . GLY A 1 162 ? 2.102 14.248 1.925 1.00 84.62 162 GLY A C 1
ATOM 1268 O O . GLY A 1 162 ? 2.992 14.902 1.396 1.00 84.62 162 GLY A O 1
ATOM 1269 N N . VAL A 1 163 ? 1.473 13.250 1.296 1.00 81.31 163 VAL A N 1
ATOM 1270 C CA . VAL A 1 163 ? 1.832 12.773 -0.053 1.00 81.31 163 VAL A CA 1
ATOM 1271 C C . VAL A 1 163 ? 1.628 13.857 -1.113 1.00 81.31 163 VAL A C 1
ATOM 1273 O O . VAL A 1 163 ? 2.472 14.015 -1.988 1.00 81.31 163 VAL A O 1
ATOM 1276 N N . LEU A 1 164 ? 0.533 14.618 -1.033 1.00 78.06 164 LEU A N 1
ATOM 1277 C CA . LEU A 1 164 ? 0.261 15.716 -1.966 1.00 78.06 164 LEU A CA 1
ATOM 1278 C C . LEU A 1 164 ? 1.278 16.864 -1.841 1.00 78.06 164 LEU A C 1
ATOM 1280 O O . LEU A 1 164 ? 1.499 17.563 -2.819 1.00 78.06 164 LEU A O 1
ATOM 1284 N N . ASN A 1 165 ? 1.899 17.049 -0.670 1.00 77.50 165 ASN A N 1
ATOM 1285 C CA . ASN A 1 165 ? 2.944 18.055 -0.449 1.00 77.50 165 ASN A CA 1
ATOM 1286 C C . ASN A 1 165 ? 4.367 17.555 -0.784 1.00 77.50 165 ASN A C 1
ATOM 1288 O O . ASN A 1 165 ? 5.284 18.370 -0.848 1.00 77.50 165 ASN A O 1
ATOM 1292 N N . GLU A 1 166 ? 4.580 16.239 -0.932 1.00 72.38 166 GLU A N 1
ATOM 1293 C CA . GLU A 1 166 ? 5.866 15.646 -1.356 1.00 72.38 166 GLU A CA 1
ATOM 1294 C C . GLU A 1 166 ? 6.113 15.775 -2.873 1.00 72.38 166 GLU A C 1
ATOM 1296 O O . GLU A 1 166 ? 7.242 15.563 -3.321 1.00 72.38 166 GLU A O 1
ATOM 1301 N N . ALA A 1 167 ? 5.067 16.074 -3.648 1.00 65.00 167 ALA A N 1
ATOM 1302 C CA . ALA A 1 167 ? 5.063 16.153 -5.109 1.00 65.00 167 ALA A CA 1
ATOM 1303 C C . ALA A 1 167 ? 5.391 17.550 -5.645 1.00 65.00 167 ALA A C 1
ATOM 1305 O O . ALA A 1 167 ? 6.059 17.604 -6.705 1.00 65.00 167 ALA A O 1
#

Sequence (167 aa):
MSFVDQFMASYGRAWSHISGADDQNSMRRIPESDIFPATIIRLGTTAEGPGVEKCRGSIHPSTDNISDAAVYLLTFAEYSLERTKDECVKLYGDGDEEKENSIRNGWSVQMIGMRMWDVVDGLRGVDRSGSYGPRIRDVIKIIREEGGAEVEASRIEERIFGVLNEA

Radius of gyration: 15.2 Å; chains: 1; bounding box: 42×36×38 Å

Organism: Ajellomyces capsulatus (strain G186AR / H82 / ATCC MYA-2454 / RMSCC 2432) (NCBI:txid447093)

pLDDT: mean 79.32, std 18.06, range [33.38, 97.31]

Foldseek 3Di:
DDPVCVVCVLCVPVCVLLVVLPPPPPDPVPCPQQQDHPDLFDDDDFQQAPDLVCLLDDDAVNRHGLNQQLLCCVQPVVDANVRSLVVSLVRFVVVPPVSSVSSNPRDDLSSSLVLLSLLLCLLVPNPPPRNHGPSSNSVSVVCVVVVNSNVSSVVSVVSSSVNSVVD

Secondary structure (DSSP, 8-state):
--HHHHHHHHHTTTHHHHHHTTTTTTT---TT-SS--SSSS--S-----S-TTTTTS---TTT--HHHHHHHHHHTS---HHHHHHHHHHHHSTT-HHHHHHHHH---HHHHHHHHHHHHHHHHT---TTTS-HHHHHHHHHHHHTT-HHHHHHHHHHHHHHHHHH-